Protein AF-A0AAQ2G710-F1 (afdb_monomer)

Sequence (77 aa):
ACLPSLPHACGLGTAALFEHDVVAPAWRPRAGALPAPGERAPAPDPELLDRIRADGTRQAWWADRLRAAHAVLAAQG

Secondary structure (DSSP, 8-state):
---S---S---GGGGGGSS--SSSS----BTTB-PPP-SSPPPPPHHHHHHTPPPHHHHHHHHHHHHHHHHHHHTT-

Structure (mmCIF, N/CA/C/O backbone):
data_AF-A0AAQ2G710-F1
#
_entry.id   AF-A0AAQ2G710-F1
#
loop_
_atom_site.group_PDB
_atom_site.id
_atom_site.type_symbol
_atom_site.label_atom_id
_atom_site.label_alt_id
_atom_site.label_comp_id
_atom_site.label_asym_id
_atom_site.label_entity_id
_atom_site.label_seq_id
_atom_site.pdbx_PDB_ins_code
_atom_site.Cartn_x
_atom_site.Cartn_y
_atom_site.Cartn_z
_atom_site.occupancy
_atom_site.B_iso_or_equiv
_atom_site.auth_seq_id
_atom_site.auth_comp_id
_atom_site.auth_asym_id
_atom_site.auth_atom_id
_atom_site.pdbx_PDB_model_num
ATOM 1 N N . ALA A 1 1 ? -9.819 4.369 -12.466 1.00 77.50 1 ALA A N 1
ATOM 2 C CA . ALA A 1 1 ? -9.252 5.594 -13.070 1.00 77.50 1 ALA A CA 1
ATOM 3 C C . ALA A 1 1 ? -10.424 6.472 -13.482 1.00 77.50 1 ALA A C 1
ATOM 5 O O . ALA A 1 1 ? -11.246 5.987 -14.244 1.00 77.50 1 ALA A O 1
ATOM 6 N N . CYS A 1 2 ? -10.568 7.670 -12.901 1.00 85.94 2 CYS A N 1
ATOM 7 C CA . CYS A 1 2 ? -11.845 8.407 -12.947 1.00 85.94 2 CYS A CA 1
ATOM 8 C C . CYS A 1 2 ? -11.703 9.932 -13.122 1.00 85.94 2 CYS A C 1
ATOM 10 O O . CYS A 1 2 ? -12.698 10.642 -13.029 1.00 85.94 2 CYS A O 1
ATOM 12 N N . LEU A 1 3 ? -10.487 10.452 -13.329 1.00 91.62 3 LEU A N 1
ATOM 13 C CA . LEU A 1 3 ? -10.294 11.880 -13.602 1.00 91.62 3 LEU A CA 1
ATOM 14 C C . LEU A 1 3 ? -10.626 12.193 -15.073 1.00 91.62 3 LEU A C 1
ATOM 16 O O . LEU A 1 3 ? -10.320 11.360 -15.928 1.00 91.62 3 LEU A O 1
ATOM 20 N N . PRO A 1 4 ? -11.185 13.379 -15.389 1.00 94.25 4 PRO A N 1
ATOM 21 C CA . PRO A 1 4 ? -11.516 13.755 -16.768 1.00 94.25 4 PRO A CA 1
ATOM 22 C C . PRO A 1 4 ? -10.299 13.826 -17.699 1.00 94.25 4 PRO A C 1
ATOM 24 O O . PRO A 1 4 ? -10.407 13.542 -18.888 1.00 94.25 4 PRO A O 1
ATOM 27 N N . SER A 1 5 ? -9.136 14.210 -17.167 1.00 95.25 5 SER A N 1
ATOM 28 C CA . SER A 1 5 ? -7.868 14.243 -17.893 1.00 95.25 5 SER A CA 1
ATOM 29 C C . SER A 1 5 ? -6.682 14.022 -16.948 1.00 95.25 5 SER A C 1
ATOM 31 O O . SER A 1 5 ? -6.777 14.245 -15.739 1.00 95.25 5 SER A O 1
ATOM 33 N N . LEU A 1 6 ? -5.558 13.559 -17.506 1.00 92.62 6 LEU A N 1
ATOM 34 C CA . LEU A 1 6 ? -4.294 13.316 -16.803 1.00 92.62 6 LEU A CA 1
ATOM 35 C C . LEU A 1 6 ? -3.148 14.019 -17.554 1.00 92.62 6 LEU A C 1
ATOM 37 O O . LEU A 1 6 ? -2.398 13.364 -18.277 1.00 92.62 6 LEU A O 1
ATOM 41 N N . PRO A 1 7 ? -3.014 15.354 -17.436 1.00 95.25 7 PRO A N 1
ATOM 42 C CA . PRO A 1 7 ? -1.978 16.110 -18.149 1.00 95.25 7 PRO A CA 1
ATOM 43 C C . PRO A 1 7 ? -0.557 15.829 -17.630 1.00 95.25 7 PRO A C 1
ATOM 45 O O . PRO A 1 7 ? 0.427 16.192 -18.272 1.00 95.25 7 PRO A O 1
ATOM 48 N N . HIS A 1 8 ? -0.441 15.186 -16.466 1.00 95.88 8 HIS A N 1
ATOM 49 C CA . HIS A 1 8 ? 0.819 14.840 -15.821 1.00 95.88 8 HIS 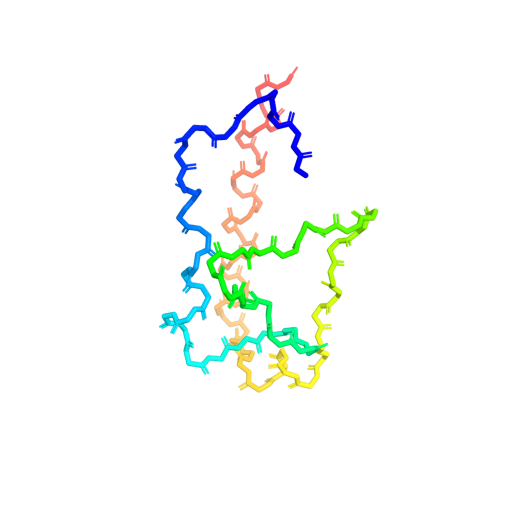A CA 1
ATOM 50 C C . HIS A 1 8 ? 0.836 13.362 -15.431 1.00 95.88 8 HIS A C 1
ATOM 52 O O . HIS A 1 8 ? -0.205 12.767 -15.141 1.00 95.88 8 HIS A O 1
ATOM 58 N N . ALA A 1 9 ? 2.036 12.781 -15.377 1.00 94.00 9 ALA A N 1
ATOM 59 C CA . ALA A 1 9 ? 2.227 11.439 -14.842 1.00 94.00 9 ALA A CA 1
ATOM 60 C C . ALA A 1 9 ? 1.796 11.377 -13.363 1.00 94.00 9 ALA A C 1
ATOM 62 O O . ALA A 1 9 ? 2.080 12.283 -12.584 1.00 94.00 9 ALA A O 1
ATOM 63 N N . CYS A 1 10 ? 1.136 10.288 -12.960 1.00 93.56 10 CYS A N 1
ATOM 64 C CA . CYS A 1 10 ? 0.470 10.197 -11.653 1.00 93.56 10 CYS A CA 1
ATOM 65 C C . CYS A 1 10 ? 1.381 9.787 -10.480 1.00 93.56 10 CYS A C 1
ATOM 67 O O . CYS A 1 10 ? 0.887 9.585 -9.377 1.00 93.56 10 CYS A O 1
ATOM 69 N N . GLY A 1 11 ? 2.683 9.577 -10.706 1.00 93.19 11 GLY A N 1
ATOM 70 C CA . GLY A 1 11 ? 3.610 9.138 -9.652 1.00 93.19 11 GLY A CA 1
ATOM 71 C C . GLY A 1 11 ? 3.345 7.730 -9.090 1.00 93.19 11 GLY A C 1
ATOM 72 O O . GLY A 1 11 ? 3.841 7.402 -8.021 1.00 93.19 11 GLY A O 1
ATOM 73 N N . LEU A 1 12 ? 2.594 6.872 -9.793 1.00 93.88 12 LEU A N 1
ATOM 74 C CA . LEU A 1 12 ? 2.164 5.544 -9.307 1.00 93.88 12 LEU A CA 1
ATOM 75 C C . LEU A 1 12 ? 3.226 4.432 -9.441 1.00 93.88 12 LEU A C 1
ATOM 77 O O . LEU A 1 12 ? 2.942 3.263 -9.205 1.00 93.88 12 LEU A O 1
ATOM 81 N N . GLY A 1 13 ? 4.456 4.771 -9.833 1.00 91.94 13 GLY A N 1
ATOM 82 C CA . GLY A 1 13 ? 5.551 3.809 -10.017 1.00 91.94 13 GLY A CA 1
ATOM 83 C C . GLY A 1 13 ? 6.298 3.417 -8.741 1.00 91.94 13 GLY A C 1
ATOM 84 O O . GLY A 1 13 ? 7.336 2.766 -8.822 1.00 91.94 13 GLY A O 1
ATOM 85 N N . THR A 1 14 ? 5.806 3.805 -7.565 1.00 92.88 14 THR A N 1
ATOM 86 C CA . THR A 1 14 ? 6.520 3.640 -6.289 1.00 92.88 14 THR A CA 1
ATOM 87 C C . THR A 1 14 ? 6.558 2.206 -5.771 1.00 92.88 14 THR A C 1
ATOM 89 O O . THR A 1 14 ? 7.396 1.903 -4.928 1.00 92.88 14 THR A O 1
ATOM 92 N N . ALA A 1 15 ? 5.752 1.289 -6.318 1.00 91.94 15 ALA A N 1
ATOM 93 C CA . ALA A 1 15 ? 5.859 -0.144 -6.020 1.00 91.94 15 ALA A CA 1
ATOM 94 C C . ALA A 1 15 ? 7.260 -0.719 -6.333 1.00 91.94 15 ALA A C 1
ATOM 96 O O . ALA A 1 15 ? 7.652 -1.745 -5.783 1.00 91.94 15 ALA A O 1
ATOM 97 N N . ALA A 1 16 ? 8.038 -0.055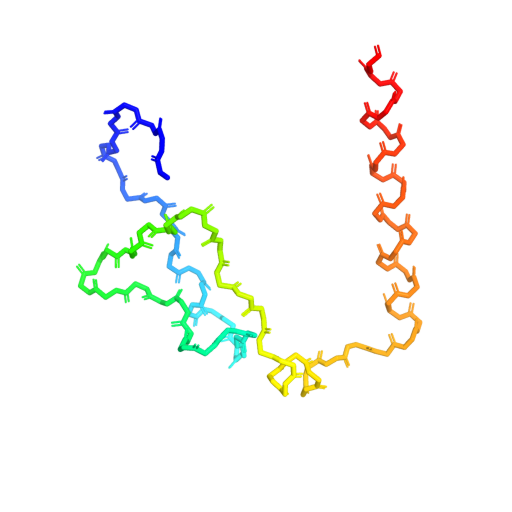 -7.197 1.00 90.81 16 ALA A N 1
ATOM 98 C CA . ALA A 1 16 ? 9.428 -0.414 -7.477 1.00 90.81 16 ALA A CA 1
ATOM 99 C C . ALA A 1 16 ? 10.404 -0.102 -6.323 1.00 90.81 16 ALA A C 1
ATOM 101 O O . ALA A 1 16 ? 11.523 -0.603 -6.343 1.00 90.81 16 ALA A O 1
ATOM 102 N N . LEU A 1 17 ? 10.002 0.713 -5.340 1.00 94.50 17 LEU A N 1
ATOM 103 C CA . LEU A 1 17 ? 10.835 1.085 -4.189 1.00 94.50 17 LEU A CA 1
ATOM 104 C C . LEU A 1 17 ? 10.798 0.046 -3.060 1.00 94.50 17 LEU A C 1
ATOM 106 O O . LEU A 1 17 ? 11.636 0.094 -2.164 1.00 94.50 17 LEU A O 1
ATOM 110 N N . PHE A 1 18 ? 9.828 -0.871 -3.082 1.00 94.25 18 PHE A N 1
ATOM 111 C CA . PHE A 1 18 ? 9.687 -1.920 -2.078 1.00 94.25 18 PHE A CA 1
ATOM 112 C C . PHE A 1 18 ? 10.375 -3.211 -2.529 1.00 94.25 18 PHE A C 1
ATOM 114 O O . PHE A 1 18 ? 10.302 -3.600 -3.697 1.00 94.25 18 PHE A O 1
ATOM 121 N N . GLU A 1 19 ? 11.006 -3.899 -1.577 1.00 95.06 19 GLU A N 1
ATOM 122 C CA . GLU A 1 19 ? 11.661 -5.195 -1.799 1.00 95.06 19 GLU A CA 1
ATOM 123 C C . GLU A 1 19 ? 10.653 -6.307 -2.136 1.00 95.06 19 GLU A C 1
ATOM 125 O O . GLU A 1 19 ? 10.926 -7.185 -2.958 1.00 95.06 19 GLU A O 1
ATOM 130 N N . HIS A 1 20 ? 9.455 -6.241 -1.549 1.00 94.88 20 HIS A N 1
ATOM 131 C CA . HIS A 1 20 ? 8.398 -7.235 -1.710 1.00 94.88 20 HIS A CA 1
ATOM 132 C C . HIS A 1 20 ? 7.066 -6.586 -2.104 1.00 94.88 20 HIS A C 1
ATOM 134 O O . HIS A 1 20 ? 6.727 -5.501 -1.637 1.00 94.88 20 HIS A O 1
ATOM 140 N N . ASP A 1 21 ? 6.309 -7.287 -2.949 1.00 95.12 21 ASP A N 1
ATOM 141 C CA . ASP A 1 21 ? 4.903 -7.012 -3.260 1.00 95.12 21 ASP A CA 1
ATOM 142 C C . ASP A 1 21 ? 4.063 -8.193 -2.745 1.00 95.12 21 ASP A C 1
ATOM 144 O O . ASP A 1 21 ? 4.567 -9.316 -2.623 1.00 95.12 21 ASP A O 1
ATOM 148 N N . VAL A 1 22 ? 2.796 -7.938 -2.431 1.00 96.25 22 VAL A N 1
ATOM 149 C CA . VAL A 1 22 ? 1.844 -8.949 -1.946 1.00 96.25 22 VAL A CA 1
ATOM 150 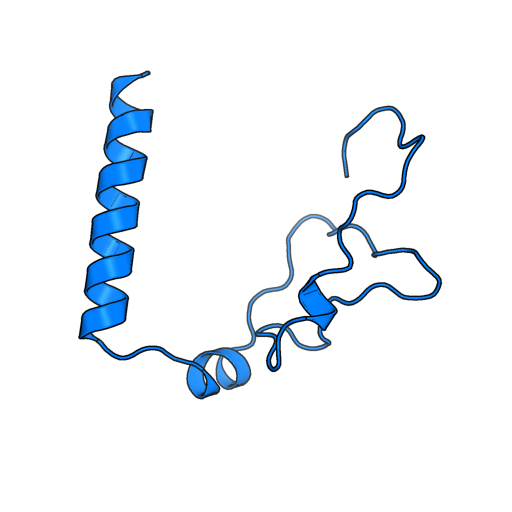C C . VAL A 1 22 ? 0.907 -9.442 -3.044 1.00 96.25 22 VAL A C 1
ATOM 152 O O . VAL A 1 22 ? 0.061 -10.280 -2.771 1.00 96.25 22 VAL A O 1
ATOM 155 N N . VAL A 1 23 ? 1.031 -8.944 -4.276 1.00 94.56 23 VAL A N 1
ATOM 156 C CA . VAL A 1 23 ? 0.234 -9.383 -5.433 1.00 94.56 23 VAL A CA 1
ATOM 157 C C . VAL A 1 23 ? 1.116 -10.104 -6.455 1.00 94.56 23 VAL A C 1
ATOM 159 O O . VAL A 1 23 ? 2.245 -9.686 -6.723 1.00 94.56 23 VAL A O 1
ATOM 162 N N . ALA A 1 24 ? 0.580 -11.164 -7.066 1.00 93.00 24 ALA A N 1
ATOM 163 C CA . ALA A 1 24 ? 1.200 -11.889 -8.171 1.00 93.00 24 ALA A CA 1
ATOM 164 C 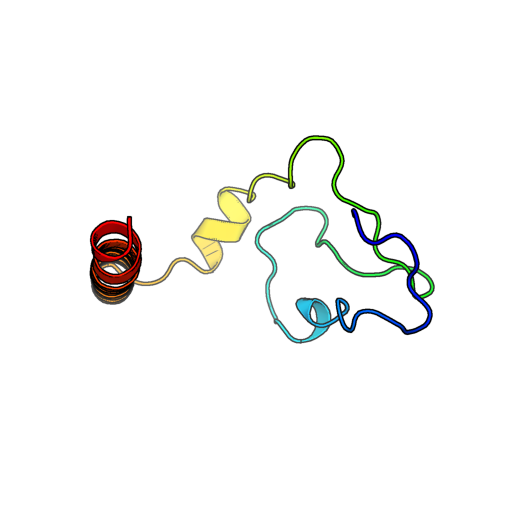C . ALA A 1 24 ? 0.364 -11.754 -9.465 1.00 93.00 24 ALA A C 1
ATOM 166 O O . ALA A 1 24 ? -0.805 -12.141 -9.472 1.00 93.00 24 ALA A O 1
ATOM 167 N N . PRO A 1 25 ? 0.935 -11.255 -10.580 1.00 90.38 25 PRO A N 1
ATOM 168 C CA . PRO A 1 25 ? 2.239 -10.597 -10.680 1.00 90.38 25 PRO A CA 1
ATOM 169 C C . PRO A 1 25 ? 2.248 -9.230 -9.972 1.00 90.38 25 PRO A C 1
ATOM 171 O O . PRO A 1 25 ? 1.219 -8.561 -9.903 1.00 90.38 25 PRO A O 1
ATOM 174 N N . ALA A 1 26 ? 3.427 -8.789 -9.516 1.00 90.81 26 ALA A N 1
ATOM 175 C CA . ALA A 1 26 ? 3.602 -7.475 -8.893 1.00 90.81 26 ALA A CA 1
ATOM 176 C C . ALA A 1 26 ? 3.070 -6.355 -9.801 1.00 90.81 26 ALA A C 1
ATOM 178 O O . ALA A 1 26 ? 3.374 -6.315 -11.005 1.00 90.81 26 ALA A O 1
ATOM 179 N N . TRP A 1 27 ? 2.301 -5.424 -9.237 1.00 89.62 27 TRP A N 1
ATOM 180 C CA . TRP A 1 27 ? 1.585 -4.423 -10.030 1.00 89.62 27 TRP A CA 1
ATOM 181 C C . TRP A 1 27 ? 2.475 -3.223 -10.344 1.00 89.62 27 TRP A C 1
ATOM 183 O O . TRP A 1 27 ? 2.381 -2.149 -9.752 1.00 89.62 27 TRP A O 1
ATOM 193 N N . ARG A 1 28 ? 3.379 -3.416 -11.304 1.00 90.75 28 ARG A N 1
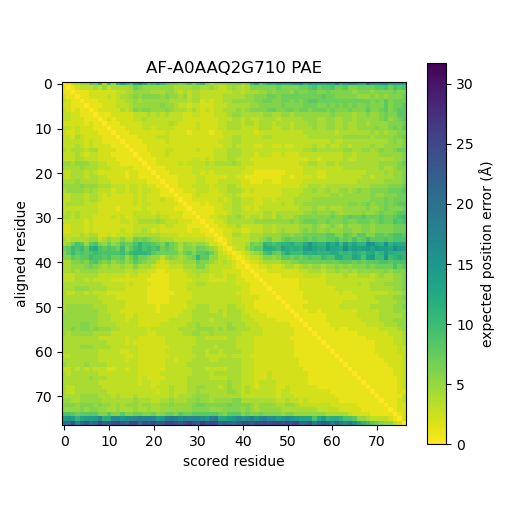ATOM 194 C CA . ARG A 1 28 ? 4.385 -2.421 -11.689 1.00 90.75 28 ARG A CA 1
ATOM 195 C C . ARG A 1 28 ? 4.071 -1.790 -13.049 1.00 90.75 28 ARG A C 1
ATOM 197 O O . ARG A 1 28 ? 3.553 -2.484 -13.930 1.00 90.75 28 ARG A O 1
ATOM 204 N N . PRO A 1 29 ? 4.405 -0.501 -13.260 1.00 92.19 29 PRO A N 1
ATOM 205 C CA . PRO A 1 29 ? 4.252 0.124 -14.565 1.00 92.19 29 PRO A CA 1
ATOM 206 C C . PRO A 1 29 ? 5.081 -0.584 -15.639 1.00 92.19 29 PRO A C 1
ATOM 208 O O . PRO A 1 29 ? 6.200 -1.036 -15.391 1.00 92.19 29 PRO A O 1
ATOM 211 N N . ARG A 1 30 ? 4.548 -0.629 -16.857 1.00 92.19 30 ARG A N 1
ATOM 212 C CA . ARG A 1 30 ? 5.218 -1.135 -18.060 1.00 92.19 30 ARG A CA 1
ATOM 213 C C . ARG A 1 30 ? 5.148 -0.041 -19.120 1.00 92.19 30 ARG A C 1
ATOM 215 O O . ARG A 1 30 ? 4.082 0.518 -19.348 1.00 92.19 30 ARG A O 1
ATOM 222 N N . ALA A 1 31 ? 6.288 0.297 -19.725 1.00 93.25 31 ALA A N 1
ATOM 223 C CA . ALA A 1 31 ? 6.399 1.379 -20.713 1.00 93.25 31 ALA A CA 1
ATOM 224 C C . ALA A 1 31 ? 5.785 2.723 -20.247 1.00 93.25 31 ALA A C 1
ATOM 226 O O . ALA A 1 31 ? 5.120 3.415 -21.009 1.00 93.25 31 ALA A O 1
ATOM 227 N N . GLY A 1 32 ? 5.978 3.080 -18.972 1.00 92.75 32 GLY A N 1
ATOM 228 C CA . GLY A 1 32 ? 5.473 4.336 -18.401 1.00 92.75 32 GLY A CA 1
ATOM 229 C C . GLY A 1 32 ? 3.979 4.348 -18.054 1.00 92.75 32 GLY A C 1
ATOM 230 O O . GLY A 1 32 ? 3.499 5.350 -17.531 1.00 92.75 32 GLY A O 1
ATOM 231 N N . ALA A 1 33 ? 3.254 3.249 -18.278 1.00 93.06 33 ALA A N 1
ATOM 232 C CA . ALA A 1 33 ? 1.834 3.128 -17.965 1.00 93.06 33 ALA A CA 1
ATOM 233 C C . ALA A 1 33 ? 1.577 2.042 -16.913 1.00 93.06 33 ALA A C 1
ATOM 235 O O . ALA A 1 33 ? 2.228 0.997 -16.898 1.00 93.06 33 ALA A O 1
ATOM 236 N N . LEU A 1 34 ? 0.599 2.279 -16.039 1.00 91.75 34 LEU A N 1
ATOM 237 C CA . LEU A 1 34 ? 0.077 1.279 -15.112 1.00 91.75 34 LEU A CA 1
ATOM 238 C C . LEU A 1 34 ? -1.331 0.890 -15.581 1.00 91.75 34 LEU A C 1
ATOM 240 O O . LEU A 1 34 ? -2.144 1.792 -15.800 1.00 91.75 34 LEU A O 1
ATOM 244 N N . PRO A 1 35 ? -1.643 -0.408 -15.754 1.00 88.00 35 PRO A N 1
ATOM 245 C CA . PRO A 1 35 ? -2.993 -0.801 -16.125 1.00 88.00 35 PRO A CA 1
ATOM 246 C C . PRO A 1 35 ? -3.950 -0.401 -15.003 1.00 88.00 35 PRO A C 1
ATOM 248 O O . PRO A 1 35 ? -3.654 -0.614 -13.827 1.00 88.00 35 PRO A O 1
ATOM 251 N N . ALA A 1 36 ? -5.080 0.204 -15.366 1.00 87.38 36 ALA A N 1
ATOM 252 C CA . ALA A 1 36 ? -6.113 0.517 -14.394 1.00 87.38 36 ALA A CA 1
ATOM 253 C C . ALA A 1 36 ? -6.674 -0.789 -13.801 1.00 87.38 36 ALA A C 1
ATOM 255 O O . ALA A 1 36 ? -6.838 -1.761 -14.545 1.00 87.38 36 ALA A O 1
ATOM 256 N N . PRO A 1 37 ? -7.000 -0.821 -12.495 1.00 82.69 37 PRO A N 1
ATOM 257 C CA . PRO A 1 37 ? -7.836 -1.884 -11.956 1.00 82.69 37 PRO A CA 1
ATOM 258 C C . PRO A 1 37 ? -9.107 -2.000 -12.794 1.00 82.69 37 PRO A C 1
ATOM 260 O O . PRO A 1 37 ? -9.665 -0.972 -13.188 1.00 82.69 37 PRO A O 1
ATOM 263 N N . GLY A 1 38 ? -9.559 -3.229 -13.045 1.00 79.25 38 GLY A N 1
ATOM 264 C CA . GLY A 1 38 ? -10.910 -3.471 -13.547 1.00 79.25 38 GLY A CA 1
ATOM 265 C C . GLY A 1 38 ? -11.949 -3.140 -12.472 1.00 79.25 38 GLY A C 1
ATOM 266 O O . GLY A 1 38 ? -11.809 -2.183 -11.715 1.00 79.25 38 GLY A O 1
ATOM 267 N N . GLU A 1 39 ? -12.982 -3.967 -12.340 1.00 81.25 39 GLU A N 1
ATOM 268 C CA . GLU A 1 39 ? -14.008 -3.769 -11.303 1.00 81.25 39 GLU A CA 1
ATOM 269 C C . GLU A 1 39 ? -13.453 -3.857 -9.874 1.00 81.25 39 GLU A C 1
ATOM 271 O O . GLU A 1 39 ? -13.991 -3.245 -8.952 1.00 81.25 39 GLU A O 1
ATOM 276 N N . ARG A 1 40 ? -12.376 -4.627 -9.673 1.00 79.94 40 ARG A N 1
ATOM 277 C CA . ARG A 1 40 ? -11.738 -4.838 -8.370 1.00 79.94 40 ARG A CA 1
ATOM 278 C C . ARG A 1 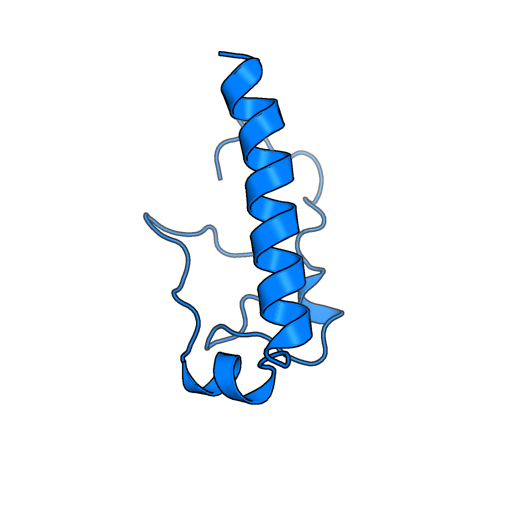40 ? -10.222 -4.783 -8.493 1.00 79.94 40 ARG A C 1
ATOM 280 O O . ARG A 1 40 ? -9.654 -5.120 -9.532 1.00 79.94 40 ARG A O 1
ATOM 287 N N . ALA A 1 41 ? -9.571 -4.377 -7.406 1.00 83.94 41 ALA A N 1
ATOM 288 C CA . ALA A 1 41 ? -8.134 -4.554 -7.259 1.00 83.94 41 ALA A CA 1
ATOM 289 C C . ALA A 1 41 ? -7.791 -6.058 -7.142 1.00 83.94 41 ALA A C 1
ATOM 291 O O . ALA A 1 41 ? -8.625 -6.828 -6.653 1.00 83.94 41 ALA A O 1
ATOM 292 N N . PRO A 1 42 ? -6.585 -6.485 -7.556 1.00 88.25 42 PRO A N 1
ATOM 293 C CA . PRO A 1 42 ? -6.069 -7.816 -7.294 1.00 88.25 42 PRO A CA 1
ATOM 294 C C . PRO A 1 42 ? -6.101 -8.118 -5.800 1.00 88.25 42 PRO A C 1
ATOM 296 O O . PRO A 1 42 ? -5.751 -7.273 -4.972 1.00 88.25 42 PRO A O 1
ATOM 299 N N . ALA A 1 43 ? -6.513 -9.335 -5.468 1.00 92.50 43 ALA A N 1
ATOM 300 C CA . ALA A 1 43 ? -6.381 -9.828 -4.112 1.00 92.50 43 ALA A CA 1
ATOM 301 C C . ALA A 1 43 ? -4.892 -10.056 -3.795 1.00 92.50 43 ALA A C 1
ATOM 303 O O . ALA A 1 43 ? -4.149 -10.494 -4.680 1.00 92.50 43 ALA A O 1
ATOM 304 N N . PRO A 1 44 ? -4.450 -9.788 -2.555 1.00 95.81 44 PRO A N 1
ATOM 305 C CA . PRO A 1 44 ? -3.151 -10.246 -2.095 1.00 95.81 44 PRO A CA 1
ATOM 306 C C . PRO A 1 44 ? -3.049 -11.767 -2.203 1.00 95.81 44 PRO A C 1
ATOM 308 O O . PRO A 1 44 ? -3.990 -12.489 -1.869 1.00 95.81 44 PRO A O 1
ATOM 311 N N . ASP A 1 45 ? -1.893 -12.238 -2.638 1.00 97.50 45 ASP A N 1
ATOM 312 C CA . ASP A 1 45 ? -1.519 -13.640 -2.593 1.00 97.50 45 ASP A CA 1
ATOM 313 C C . ASP A 1 45 ? -1.206 -14.023 -1.129 1.00 97.50 45 ASP A C 1
ATOM 315 O O . ASP A 1 45 ? -0.352 -13.378 -0.503 1.00 97.50 45 ASP A O 1
ATOM 319 N N . PRO A 1 46 ? -1.886 -15.038 -0.558 1.00 97.38 46 PRO A N 1
ATOM 320 C CA . PRO A 1 46 ? -1.671 -15.453 0.826 1.00 97.38 46 PRO A CA 1
ATOM 321 C C . PRO A 1 46 ? -0.220 -15.824 1.142 1.00 97.38 46 PRO A C 1
ATOM 323 O O . PRO A 1 46 ? 0.279 -15.455 2.204 1.00 97.38 46 PRO A O 1
ATOM 326 N N . GLU A 1 47 ? 0.481 -16.489 0.220 1.00 97.69 47 GLU A N 1
ATOM 327 C CA . GLU A 1 47 ? 1.871 -16.902 0.428 1.00 97.69 47 GLU A CA 1
ATOM 328 C C . GLU A 1 47 ? 2.805 -15.690 0.416 1.00 97.69 47 GLU A C 1
ATOM 330 O O . GLU A 1 47 ? 3.703 -15.570 1.255 1.00 97.69 47 GLU A O 1
ATOM 335 N N . LEU A 1 48 ? 2.588 -14.745 -0.507 1.00 97.44 48 LEU A N 1
ATOM 336 C CA . LEU A 1 48 ? 3.390 -13.521 -0.548 1.00 97.44 48 LEU A CA 1
ATOM 337 C C . LEU A 1 48 ? 3.168 -12.667 0.704 1.00 97.44 48 LEU A C 1
ATOM 339 O O . LEU A 1 48 ? 4.134 -12.111 1.230 1.00 97.44 48 LEU A O 1
ATOM 343 N N . LEU A 1 49 ? 1.923 -12.597 1.179 1.00 97.00 49 LEU A N 1
ATOM 344 C CA . LEU A 1 49 ? 1.552 -11.878 2.392 1.00 97.00 49 LEU A CA 1
ATOM 345 C C . LEU A 1 49 ? 2.178 -12.509 3.641 1.00 97.00 49 LEU A C 1
ATOM 347 O O . LEU A 1 49 ? 2.714 -11.786 4.483 1.00 97.00 49 LEU A O 1
ATOM 351 N N . ASP A 1 50 ? 2.146 -13.837 3.755 1.00 97.31 50 ASP A N 1
ATOM 352 C CA . ASP A 1 50 ? 2.678 -14.545 4.921 1.00 97.31 50 ASP A CA 1
ATOM 353 C C . ASP A 1 50 ? 4.193 -14.379 5.072 1.00 97.31 50 ASP A C 1
ATOM 355 O O . ASP A 1 50 ? 4.678 -14.222 6.194 1.00 97.31 50 ASP A O 1
ATOM 359 N N . ARG A 1 51 ? 4.941 -14.298 3.964 1.00 97.19 51 ARG A N 1
ATOM 360 C CA . ARG A 1 51 ? 6.399 -14.064 3.995 1.00 97.19 51 ARG A CA 1
ATOM 361 C C . ARG A 1 51 ? 6.802 -12.744 4.650 1.00 97.19 51 ARG A C 1
ATOM 363 O O . ARG A 1 51 ? 7.891 -12.662 5.208 1.00 97.19 51 ARG A O 1
ATOM 370 N N . ILE A 1 52 ? 5.953 -11.720 4.572 1.00 96.88 52 ILE A N 1
ATOM 371 C CA . ILE A 1 52 ? 6.233 -10.385 5.128 1.00 96.88 52 ILE A CA 1
ATOM 372 C C . ILE A 1 52 ? 5.320 -10.040 6.306 1.00 96.88 52 ILE A C 1
ATOM 374 O O . ILE A 1 52 ? 5.187 -8.872 6.686 1.00 96.88 52 ILE A O 1
ATOM 378 N N . ARG A 1 53 ? 4.650 -11.046 6.874 1.00 97.00 53 ARG A N 1
ATOM 379 C CA . ARG A 1 53 ? 3.678 -10.853 7.942 1.00 97.00 53 ARG A CA 1
ATOM 380 C C . ARG A 1 53 ? 4.360 -10.269 9.176 1.00 97.00 53 ARG A C 1
ATOM 382 O O . ARG A 1 53 ? 5.286 -10.844 9.737 1.00 97.00 53 ARG A O 1
ATOM 389 N N . ALA A 1 54 ? 3.853 -9.126 9.622 1.00 97.19 54 ALA A N 1
ATOM 390 C CA . ALA A 1 54 ? 4.293 -8.509 10.862 1.00 97.19 54 ALA A CA 1
ATOM 391 C C . ALA A 1 54 ? 3.899 -9.356 12.084 1.00 97.19 54 ALA A C 1
ATOM 393 O O . ALA A 1 54 ? 2.908 -10.088 12.046 1.00 97.19 54 ALA A O 1
ATOM 394 N N . ASP A 1 55 ? 4.629 -9.216 13.188 1.00 98.19 55 ASP A N 1
ATOM 395 C CA . ASP A 1 55 ? 4.292 -9.888 14.445 1.00 98.19 55 ASP A CA 1
ATOM 396 C C . ASP A 1 55 ? 2.931 -9.441 15.025 1.00 98.19 55 ASP A C 1
ATOM 398 O O . ASP A 1 55 ? 2.329 -8.443 14.612 1.00 98.19 55 ASP A O 1
ATOM 402 N N . GLY A 1 56 ? 2.433 -10.200 16.007 1.00 98.06 56 GLY A N 1
ATOM 403 C CA . GLY A 1 56 ? 1.131 -9.945 16.631 1.00 98.06 56 GLY A CA 1
ATOM 404 C C . GLY A 1 56 ? 1.033 -8.578 17.3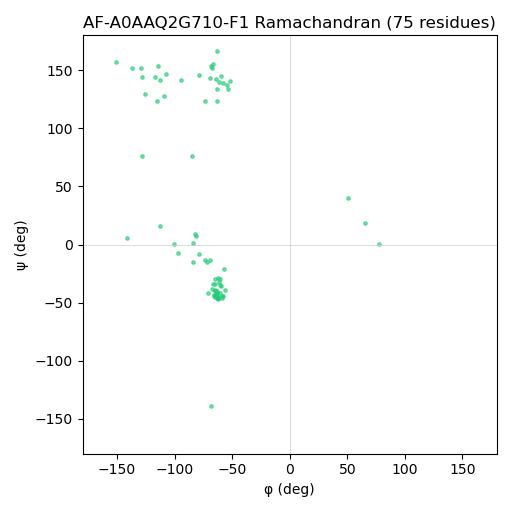13 1.00 98.06 56 GLY A C 1
ATOM 405 O O . GLY A 1 56 ? -0.009 -7.928 17.237 1.00 98.06 56 GLY A O 1
ATOM 406 N N . THR A 1 57 ? 2.123 -8.096 17.912 1.00 98.50 57 THR A N 1
ATOM 407 C CA . THR A 1 57 ? 2.173 -6.779 18.562 1.00 98.50 57 THR A CA 1
ATOM 408 C C . THR A 1 57 ? 1.987 -5.662 17.537 1.00 98.50 57 THR A C 1
ATOM 410 O O . THR A 1 57 ? 1.196 -4.737 17.740 1.00 98.50 57 THR A O 1
ATOM 413 N N . ARG A 1 58 ? 2.671 -5.754 16.393 1.00 98.50 58 ARG A N 1
ATOM 414 C CA . ARG A 1 58 ? 2.565 -4.790 15.295 1.00 98.50 58 ARG A CA 1
ATOM 415 C C . ARG A 1 58 ? 1.196 -4.839 14.625 1.00 98.50 58 ARG A C 1
ATOM 417 O O . ARG A 1 58 ? 0.672 -3.784 14.265 1.00 98.50 58 ARG A O 1
ATOM 424 N N . GLN A 1 59 ? 0.616 -6.028 14.469 1.00 98.44 59 GLN A N 1
ATOM 425 C CA . GLN A 1 59 ? -0.746 -6.183 13.953 1.00 98.44 59 GLN A CA 1
ATOM 426 C C . GLN A 1 59 ? -1.774 -5.521 14.880 1.00 98.44 59 GLN A C 1
ATOM 428 O O . GLN A 1 59 ? -2.608 -4.750 14.402 1.00 98.44 59 GLN A O 1
ATOM 433 N N . ALA A 1 60 ? -1.682 -5.755 16.194 1.00 98.56 60 ALA A N 1
ATOM 434 C CA . ALA A 1 60 ? -2.559 -5.126 17.182 1.00 98.56 60 ALA A CA 1
ATOM 435 C C . ALA A 1 60 ? -2.456 -3.594 17.130 1.00 98.56 60 ALA A C 1
ATOM 437 O O . ALA A 1 60 ? -3.471 -2.907 17.022 1.00 98.56 60 ALA A O 1
ATOM 438 N N . TRP A 1 61 ? -1.229 -3.067 17.077 1.00 98.62 61 TRP A N 1
ATOM 439 C CA . TRP A 1 61 ? -0.989 -1.630 16.942 1.00 98.62 61 TRP A CA 1
ATOM 440 C C . TRP A 1 61 ? -1.638 -1.030 15.683 1.00 98.62 61 TRP A C 1
ATOM 442 O O . TRP A 1 61 ? -2.262 0.031 15.750 1.00 98.62 61 TRP A O 1
ATOM 452 N N . TRP A 1 62 ? -1.527 -1.701 14.529 1.00 98.44 62 TRP A N 1
ATOM 453 C CA . TRP A 1 62 ? -2.176 -1.246 13.293 1.00 98.44 62 TRP A CA 1
ATOM 454 C C . TRP A 1 62 ? -3.703 -1.285 13.389 1.00 98.44 62 TRP A C 1
ATOM 456 O O . TRP A 1 62 ? -4.357 -0.353 12.915 1.00 98.44 62 TRP A O 1
ATOM 466 N N . ALA A 1 63 ? -4.270 -2.319 14.015 1.00 98.62 63 ALA A N 1
ATOM 467 C CA . ALA A 1 63 ? -5.712 -2.432 14.217 1.00 98.62 63 ALA A CA 1
ATOM 468 C C . ALA A 1 63 ? -6.253 -1.297 15.102 1.00 98.62 63 ALA A C 1
ATOM 470 O O . ALA A 1 63 ? -7.259 -0.677 14.754 1.00 98.62 63 ALA A O 1
ATOM 471 N N . ASP A 1 64 ? -5.569 -0.972 16.200 1.00 98.69 64 ASP A N 1
ATOM 472 C CA . ASP A 1 64 ? -5.952 0.142 17.077 1.00 98.69 64 ASP A CA 1
ATOM 473 C C . ASP A 1 64 ? -5.854 1.486 16.360 1.00 98.69 64 ASP A C 1
ATOM 475 O O . ASP A 1 64 ? -6.777 2.303 16.424 1.00 98.69 64 ASP A O 1
ATOM 479 N N . ARG A 1 65 ? -4.779 1.693 15.592 1.00 98.44 65 ARG A N 1
ATOM 480 C CA . ARG A 1 65 ? -4.613 2.898 14.777 1.00 98.44 65 ARG A CA 1
ATOM 481 C C . ARG A 1 65 ? -5.728 3.051 13.738 1.00 98.44 65 ARG A C 1
ATOM 483 O O . ARG A 1 65 ? -6.223 4.162 13.549 1.00 98.44 65 ARG A O 1
ATOM 490 N N . LEU A 1 66 ? -6.136 1.962 13.082 1.00 98.44 66 LEU A N 1
ATOM 491 C CA . LEU A 1 66 ? -7.242 1.972 12.122 1.00 98.44 66 LEU A CA 1
ATOM 492 C C . LEU A 1 66 ? -8.566 2.343 12.802 1.00 98.44 66 LEU A C 1
ATOM 494 O O . LEU A 1 66 ? -9.285 3.201 12.293 1.00 98.44 66 LEU A O 1
ATOM 498 N N . ARG A 1 67 ? -8.866 1.749 13.965 1.00 98.62 67 ARG A N 1
ATOM 499 C CA . ARG A 1 67 ? -10.069 2.083 14.749 1.00 98.62 67 ARG A CA 1
ATOM 500 C C . ARG A 1 67 ? -10.090 3.557 15.145 1.00 98.62 67 ARG A C 1
ATOM 502 O O . ARG A 1 67 ? -11.118 4.207 14.979 1.00 98.62 67 ARG A O 1
ATOM 509 N N . ALA A 1 68 ? -8.962 4.092 15.611 1.00 98.38 68 ALA A N 1
ATOM 510 C CA . ALA A 1 68 ? -8.843 5.499 15.981 1.00 98.38 68 ALA A CA 1
ATOM 511 C C . ALA A 1 68 ? -9.081 6.434 14.782 1.00 98.38 68 ALA A C 1
ATOM 513 O O . ALA A 1 68 ? -9.860 7.378 14.888 1.00 98.38 68 ALA A O 1
ATOM 514 N N . ALA A 1 69 ? -8.472 6.151 13.624 1.00 98.25 69 ALA A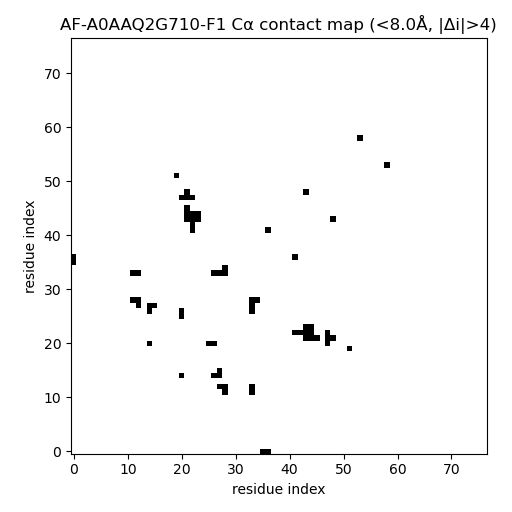 N 1
ATOM 515 C CA . ALA A 1 69 ? -8.691 6.939 12.411 1.00 98.25 69 ALA A CA 1
ATOM 516 C C . ALA A 1 69 ? -10.151 6.867 11.928 1.00 98.25 69 ALA A C 1
ATOM 518 O O . ALA A 1 69 ? -10.735 7.883 11.555 1.00 98.25 69 ALA A O 1
ATOM 519 N N . HIS A 1 70 ? -10.758 5.678 11.981 1.00 98.00 70 HIS A N 1
ATOM 520 C CA . HIS A 1 70 ? -12.160 5.490 11.623 1.00 98.00 70 HIS A CA 1
ATOM 521 C C . HIS A 1 70 ? -13.105 6.261 12.554 1.00 98.00 70 HIS A C 1
ATOM 523 O O . HIS A 1 70 ? -14.061 6.861 12.077 1.00 98.00 70 HIS A O 1
ATOM 529 N N . ALA A 1 71 ? -12.838 6.294 13.863 1.00 98.19 71 ALA A N 1
ATOM 530 C CA . ALA A 1 71 ? -13.655 7.046 14.816 1.00 98.19 71 ALA A CA 1
ATOM 531 C C . ALA A 1 71 ? -13.695 8.551 14.497 1.00 98.19 71 ALA A C 1
ATOM 533 O O . ALA A 1 71 ? -14.747 9.170 14.636 1.00 98.19 71 ALA A O 1
ATOM 534 N N . VAL A 1 72 ? -12.587 9.125 14.007 1.00 97.94 72 VAL A N 1
ATOM 535 C CA . VAL A 1 72 ? -12.551 10.525 13.549 1.00 97.94 72 VAL A CA 1
ATOM 536 C C . VAL A 1 72 ? -13.497 10.744 12.369 1.00 97.94 72 VAL A C 1
ATOM 538 O O . VAL A 1 72 ? -14.249 11.711 12.378 1.00 97.94 72 VAL A O 1
ATOM 541 N N . LEU A 1 73 ? -13.489 9.846 11.378 1.00 97.25 73 LEU A N 1
ATOM 542 C CA . LEU A 1 73 ? -14.392 9.929 10.224 1.00 97.25 73 LEU A CA 1
ATOM 543 C C . LEU A 1 73 ? -15.856 9.731 10.632 1.00 97.25 73 LEU A C 1
ATOM 545 O O . LEU A 1 73 ? -16.725 10.471 10.187 1.00 97.25 73 LEU A O 1
ATOM 549 N N . ALA A 1 74 ? -16.124 8.756 11.502 1.00 96.81 74 ALA A N 1
ATOM 550 C CA . ALA A 1 74 ? -17.473 8.444 11.960 1.00 96.81 74 ALA A CA 1
ATOM 551 C C . ALA A 1 74 ? -18.102 9.579 12.782 1.00 96.81 74 ALA A C 1
ATOM 553 O O . ALA A 1 74 ? -19.313 9.742 12.753 1.00 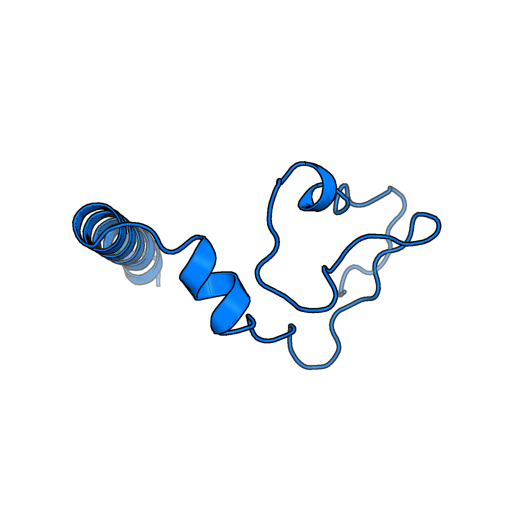96.81 74 ALA A O 1
ATOM 554 N N . ALA A 1 75 ? -17.294 10.372 13.491 1.00 94.94 75 ALA A N 1
ATOM 555 C CA . ALA A 1 75 ? -17.762 11.538 14.237 1.00 94.94 75 ALA A CA 1
ATOM 556 C C . ALA A 1 75 ? -18.012 12.784 13.359 1.00 94.94 75 ALA A C 1
ATOM 558 O O . ALA A 1 75 ? -18.502 13.789 13.869 1.00 94.94 75 ALA A O 1
ATOM 559 N N . GLN A 1 76 ? -17.630 12.750 12.076 1.00 88.38 76 GLN A N 1
ATOM 560 C CA . GLN A 1 76 ? -17.834 13.845 11.115 1.00 88.38 76 GLN A CA 1
ATOM 561 C C . GLN A 1 76 ? -19.086 13.669 10.239 1.00 88.38 76 GLN A C 1
ATOM 563 O O . GLN A 1 76 ? -19.398 14.575 9.465 1.00 88.38 76 GLN A O 1
ATOM 568 N N . GLY A 1 77 ? -19.762 12.519 10.326 1.00 60.88 77 GLY A N 1
ATOM 569 C CA . GLY A 1 77 ? -21.066 12.267 9.700 1.00 60.88 77 GLY A CA 1
ATOM 570 C C . GLY A 1 77 ? -22.212 12.552 10.657 1.00 60.88 77 GLY A C 1
ATOM 571 O O . GLY A 1 77 ? -23.289 12.928 10.149 1.00 60.88 77 GLY A O 1
#

Foldseek 3Di:
DDDPDDPDQPPPQCLVVDPADQAVPRQHDDPSDGDDDDPDDGDGDPVSCVVPPDDPVVVVVVVVVVVVVVVVVVVVD

Radius of gyration: 16.58 Å; Cα contacts (8 Å, |Δi|>4): 34; chains: 1; bounding box: 33×33×39 Å

Mean predicted aligned error: 3.99 Å

pLDDT: mean 93.32, std 6.18, range [60.88, 98.69]

Solvent-accessible surface area (backbone atoms only — not comparable to full-atom values): 5166 Å² total; per-residue (Å²): 129,86,70,97,71,75,96,59,88,84,74,77,61,58,64,75,78,47,98,73,63,39,38,85,75,62,86,60,56,57,96,92,42,64,85,68,62,70,99,56,74,84,67,68,35,67,69,50,41,58,77,69,57,72,55,70,70,60,49,51,52,51,52,53,52,50,53,56,56,47,50,57,57,63,74,75,111